Protein AF-A0A8E2E6U4-F1 (afdb_monomer_lite)

Organism: NCBI:txid1314670

InterPro domains:
  IPR027417 P-loop containing nucleoside triphosphate hydrolase [G3DSA:3.40.50.300] (1-87)

pLDDT: mean 84.69, std 15.43, range [38.09, 97.0]

Secondary structure (DSSP, 8-state):
-HHHHHHHHHHH-TTSEEEEEE-SSHHHHHHHHHHHHHHTT-TTTT-TTS-HHHHHHHHHT-TTSPPEEEEEE--S-HHHHH-------

Sequence (89 aa):
ITLDYAYWVKAEFPEVSVFWVHASNAERSHQAFSQIAVSCQIPGYKDPKTDIVKLVKAWLERKDQRPWLMIVDNANDIEVLFSSKKAVE

Foldseek 3Di:
DVVVVLVVCCVVPVQAAEAEQEPQALVSNQVSLLVVCVVVVQPPSPPPPDPSVVSSVVVQPDPPGTHYHYHYPNPPPVCSVVVDPPPDD

Structure (mmCIF, N/CA/C/O backbone):
data_AF-A0A8E2E6U4-F1
#
_entry.id   AF-A0A8E2E6U4-F1
#
loop_
_atom_site.group_PDB
_atom_site.id
_atom_site.type_symbol
_atom_site.label_atom_id
_atom_site.label_alt_id
_atom_site.label_comp_id
_atom_site.label_asym_id
_atom_site.label_entity_id
_atom_site.label_seq_id
_atom_site.pdbx_PDB_ins_code
_atom_site.Cartn_x
_atom_site.Cartn_y
_atom_site.Cartn_z
_atom_site.occupancy
_atom_site.B_iso_or_equiv
_atom_site.auth_seq_id
_atom_site.auth_comp_id
_atom_site.auth_asym_id
_atom_site.auth_atom_id
_atom_site.pdbx_PDB_model_num
ATOM 1 N N . ILE A 1 1 ? 14.240 2.913 -13.443 1.00 67.81 1 ILE A N 1
ATOM 2 C CA . ILE A 1 1 ? 14.288 1.579 -12.788 1.00 67.81 1 ILE A CA 1
ATOM 3 C C . ILE A 1 1 ? 12.964 1.255 -12.102 1.00 67.81 1 ILE A C 1
ATOM 5 O O . ILE A 1 1 ? 12.242 0.419 -12.620 1.00 67.81 1 ILE A O 1
ATOM 9 N N . THR A 1 2 ? 12.588 1.917 -11.000 1.00 81.44 2 THR A N 1
ATOM 10 C CA . THR A 1 2 ? 11.346 1.580 -10.267 1.00 81.44 2 THR A CA 1
ATOM 11 C C . THR A 1 2 ? 10.076 1.791 -11.095 1.00 81.44 2 THR A C 1
ATOM 13 O O . THR A 1 2 ? 9.181 0.952 -11.079 1.00 81.44 2 THR A O 1
ATOM 16 N N . LEU A 1 3 ? 10.015 2.882 -11.865 1.00 86.12 3 LEU A N 1
ATOM 17 C CA . LEU A 1 3 ? 8.874 3.175 -12.731 1.00 86.12 3 LEU A CA 1
ATOM 18 C C . LEU A 1 3 ? 8.774 2.187 -13.904 1.00 86.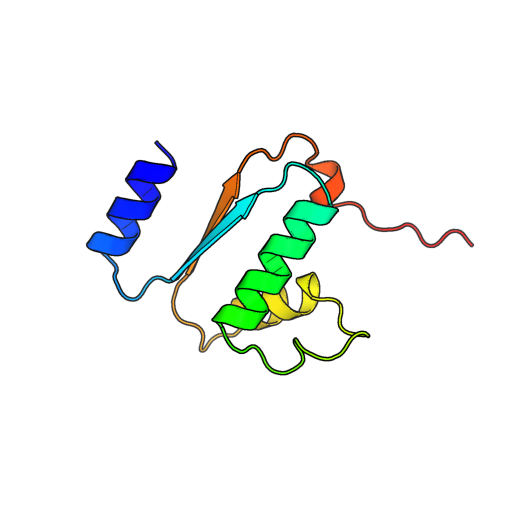12 3 LEU A C 1
ATOM 20 O O . LEU A 1 3 ? 7.700 1.657 -14.162 1.00 86.12 3 LEU A O 1
ATOM 24 N N . ASP A 1 4 ? 9.893 1.887 -14.564 1.00 90.94 4 ASP A N 1
ATOM 25 C CA . ASP A 1 4 ? 9.936 0.933 -15.682 1.00 90.94 4 ASP A CA 1
ATOM 26 C C . ASP A 1 4 ? 9.513 -0.469 -15.233 1.00 90.94 4 ASP A C 1
ATOM 28 O O . ASP A 1 4 ? 8.739 -1.136 -15.914 1.00 90.94 4 ASP A O 1
ATOM 32 N N . TYR A 1 5 ? 9.951 -0.887 -14.042 1.00 89.69 5 TYR A N 1
ATOM 33 C CA . TYR A 1 5 ? 9.537 -2.154 -13.448 1.00 89.69 5 TYR A CA 1
ATOM 34 C C . TYR A 1 5 ? 8.041 -2.172 -13.112 1.00 89.69 5 TYR A C 1
ATOM 36 O O . TYR A 1 5 ? 7.364 -3.156 -13.394 1.00 89.69 5 TYR A O 1
ATOM 44 N N . ALA A 1 6 ? 7.497 -1.076 -12.571 1.00 90.94 6 ALA A N 1
ATOM 45 C CA . ALA A 1 6 ? 6.063 -0.953 -12.301 1.00 90.94 6 ALA A CA 1
ATOM 46 C C . ALA A 1 6 ? 5.223 -1.106 -13.580 1.00 90.94 6 ALA A C 1
ATOM 48 O O . ALA A 1 6 ? 4.209 -1.807 -13.582 1.00 90.94 6 ALA A O 1
ATOM 49 N N . TYR A 1 7 ? 5.661 -0.473 -14.673 1.00 90.12 7 TYR A N 1
ATOM 50 C CA . TYR A 1 7 ? 5.015 -0.610 -15.977 1.00 90.12 7 TYR A CA 1
ATOM 51 C C . TYR A 1 7 ? 5.145 -2.023 -16.537 1.00 90.12 7 TYR A C 1
ATOM 53 O O . TYR A 1 7 ? 4.158 -2.558 -17.038 1.00 90.12 7 TYR A O 1
ATOM 61 N N . TRP A 1 8 ? 6.320 -2.642 -16.412 1.00 94.75 8 TRP A N 1
ATOM 62 C CA . TRP A 1 8 ? 6.538 -4.016 -16.853 1.00 94.75 8 TRP A CA 1
ATOM 63 C C . TRP A 1 8 ? 5.644 -5.008 -16.101 1.00 94.75 8 TRP A C 1
ATOM 65 O O . TRP A 1 8 ? 4.951 -5.792 -16.740 1.00 94.75 8 TRP A O 1
ATOM 75 N N . VAL A 1 9 ? 5.561 -4.917 -14.767 1.00 93.56 9 VAL A N 1
ATOM 76 C CA . VAL A 1 9 ? 4.674 -5.776 -13.963 1.00 93.56 9 VAL A CA 1
ATOM 77 C C . VAL A 1 9 ? 3.221 -5.607 -14.387 1.00 93.56 9 VAL A C 1
ATOM 79 O O . VAL A 1 9 ? 2.517 -6.592 -14.553 1.00 93.56 9 VAL A O 1
ATOM 82 N N . LYS A 1 10 ? 2.769 -4.371 -14.610 1.00 90.75 10 LYS A N 1
ATOM 83 C CA . LYS A 1 10 ? 1.390 -4.114 -15.038 1.00 90.75 10 LYS A CA 1
ATOM 84 C C . LYS A 1 10 ? 1.097 -4.617 -16.458 1.00 90.75 10 LYS A C 1
ATOM 86 O O . LYS A 1 10 ? -0.058 -4.906 -16.760 1.00 90.75 10 LYS A O 1
ATOM 91 N N . ALA A 1 11 ? 2.112 -4.685 -17.321 1.00 93.69 11 ALA A N 1
ATOM 92 C CA . ALA A 1 11 ? 1.990 -5.208 -18.677 1.00 93.69 11 ALA A CA 1
ATOM 93 C C . ALA A 1 11 ? 1.982 -6.745 -18.708 1.00 93.69 11 ALA A C 1
ATOM 95 O O . ALA A 1 11 ? 1.153 -7.326 -19.403 1.00 93.69 11 ALA A O 1
ATOM 96 N N . GLU A 1 12 ? 2.875 -7.384 -17.949 1.00 97.00 12 GLU A N 1
ATOM 97 C CA . GLU A 1 12 ? 3.045 -8.843 -17.936 1.00 97.00 12 GLU A CA 1
ATOM 98 C C . GLU A 1 12 ? 2.028 -9.546 -17.022 1.00 97.00 12 GLU A C 1
ATOM 100 O O . GLU A 1 12 ? 1.557 -10.637 -17.329 1.00 97.00 12 GLU A O 1
ATOM 105 N N . PHE A 1 13 ? 1.646 -8.894 -15.921 1.00 95.44 13 PHE A N 1
ATOM 106 C CA . PHE A 1 13 ? 0.757 -9.426 -14.886 1.00 95.44 13 PHE A CA 1
ATOM 107 C C . PHE A 1 13 ? -0.397 -8.444 -14.615 1.00 95.44 13 PHE A C 1
ATOM 109 O O . PHE A 1 13 ? -0.420 -7.764 -13.582 1.00 95.44 13 PHE A O 1
ATOM 116 N N . PRO A 1 14 ? -1.369 -8.308 -15.538 1.00 92.00 14 PRO A N 1
ATOM 117 C CA . PRO A 1 14 ? -2.469 -7.345 -15.415 1.00 92.00 14 PRO A CA 1
ATOM 118 C C . PRO A 1 14 ? -3.380 -7.589 -14.198 1.00 92.00 14 PRO A C 1
ATOM 120 O O . PRO A 1 14 ? -4.147 -6.707 -13.802 1.00 92.00 14 PRO A O 1
ATOM 123 N N . GLU A 1 15 ? -3.318 -8.776 -13.595 1.00 92.00 15 GLU A N 1
ATOM 124 C CA . GLU A 1 15 ? -3.992 -9.127 -12.347 1.00 92.00 15 GLU A CA 1
ATOM 125 C C . GLU A 1 15 ? -3.311 -8.555 -11.096 1.00 92.00 15 GLU A C 1
ATOM 127 O O . GLU A 1 15 ? -3.974 -8.428 -10.058 1.00 92.00 15 GLU A O 1
ATOM 132 N N . VAL A 1 16 ? -2.023 -8.200 -11.187 1.00 94.44 16 VAL A N 1
ATOM 133 C CA . VAL A 1 16 ? -1.252 -7.623 -10.083 1.00 94.44 16 VAL A CA 1
ATOM 134 C C . VAL A 1 16 ? -1.643 -6.163 -9.901 1.00 94.44 16 VAL A C 1
ATOM 136 O O . VAL A 1 16 ? -1.490 -5.322 -10.789 1.00 94.44 16 VAL A O 1
ATOM 139 N N . SER A 1 17 ? -2.110 -5.828 -8.701 1.00 93.44 17 SER A N 1
ATOM 140 C CA . SER A 1 17 ? -2.333 -4.428 -8.335 1.00 93.44 17 SER A CA 1
ATOM 141 C C . SER A 1 17 ? -1.008 -3.767 -7.967 1.00 93.44 17 SER A C 1
ATOM 143 O O . SER A 1 17 ? -0.274 -4.281 -7.128 1.00 93.44 17 SER A O 1
ATOM 145 N N . VAL A 1 18 ? -0.702 -2.618 -8.570 1.00 93.12 18 VAL A N 1
ATOM 146 C CA . VAL A 1 18 ? 0.506 -1.843 -8.254 1.00 93.12 18 VAL A CA 1
ATOM 147 C C . VAL A 1 18 ? 0.116 -0.601 -7.461 1.00 93.12 18 VAL A C 1
ATOM 149 O O . VAL A 1 18 ? -0.626 0.249 -7.957 1.00 93.12 18 VAL A O 1
ATOM 152 N N . PHE A 1 19 ? 0.632 -0.489 -6.240 1.00 93.38 19 PHE A N 1
ATOM 153 C CA . PHE A 1 19 ? 0.418 0.645 -5.345 1.00 93.38 19 PHE A CA 1
ATOM 154 C C . PHE A 1 19 ? 1.709 1.443 -5.182 1.00 93.38 19 PHE A C 1
ATOM 156 O O . PHE A 1 19 ? 2.776 0.864 -4.988 1.00 93.38 19 PHE A O 1
ATOM 163 N N . TRP A 1 20 ? 1.612 2.770 -5.219 1.00 90.75 20 TRP A N 1
ATOM 164 C CA . TRP A 1 20 ? 2.750 3.664 -5.008 1.00 90.75 20 TRP A CA 1
ATOM 165 C C . TRP A 1 20 ? 2.542 4.473 -3.731 1.00 90.75 20 TRP A C 1
ATOM 167 O O . TRP A 1 20 ? 1.569 5.217 -3.614 1.00 90.75 20 TRP A O 1
ATOM 177 N N . VAL A 1 21 ? 3.460 4.335 -2.779 1.00 89.69 21 VAL A N 1
ATOM 178 C CA . VAL A 1 21 ? 3.451 5.054 -1.504 1.00 89.69 21 VAL A CA 1
ATOM 179 C C . VAL A 1 21 ? 4.642 5.997 -1.484 1.00 89.69 21 VAL A C 1
ATOM 181 O O . VAL A 1 21 ? 5.791 5.567 -1.481 1.00 89.69 21 VAL A O 1
ATOM 184 N N . HIS A 1 22 ? 4.372 7.299 -1.483 1.00 84.38 22 HIS A N 1
ATOM 185 C CA . HIS A 1 22 ? 5.423 8.303 -1.377 1.00 84.38 22 HIS A CA 1
ATOM 186 C C . HIS A 1 22 ? 5.692 8.616 0.100 1.00 84.38 22 HIS A C 1
ATOM 188 O O . HIS A 1 22 ? 4.916 9.327 0.740 1.00 84.38 22 HIS A O 1
ATOM 194 N N . ALA A 1 23 ? 6.789 8.075 0.628 1.00 82.12 23 ALA A N 1
ATOM 195 C CA . ALA A 1 23 ? 7.093 8.015 2.055 1.00 82.12 23 ALA A CA 1
ATOM 196 C C . ALA A 1 23 ? 8.045 9.114 2.546 1.00 82.12 23 ALA A C 1
ATOM 198 O O . ALA A 1 23 ? 8.800 8.917 3.495 1.00 82.12 23 ALA A O 1
ATOM 199 N N . SER A 1 24 ? 7.995 10.292 1.923 1.00 79.88 24 SER A N 1
ATOM 200 C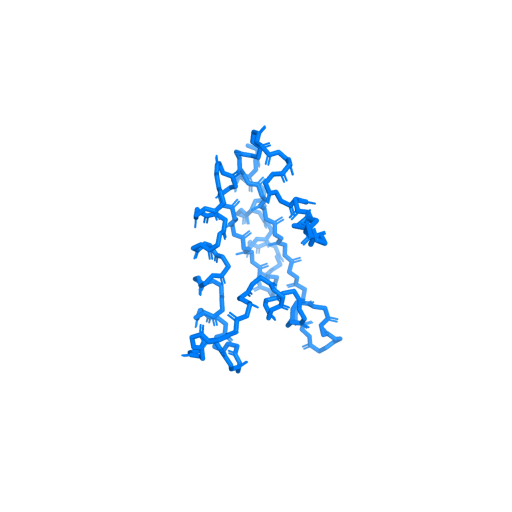 CA . SER A 1 24 ? 8.873 11.408 2.292 1.00 79.88 24 SER A CA 1
ATOM 201 C C . SER A 1 24 ? 8.535 12.068 3.623 1.00 79.88 24 SER A C 1
ATOM 203 O O . SER A 1 24 ? 9.365 12.793 4.160 1.00 79.88 24 SER A O 1
ATOM 205 N N . ASN A 1 25 ? 7.331 11.838 4.154 1.00 80.94 25 ASN A N 1
ATOM 206 C CA . ASN A 1 25 ? 6.941 12.151 5.528 1.00 80.94 25 ASN A CA 1
ATOM 207 C C . ASN A 1 25 ? 5.652 11.400 5.913 1.00 80.94 25 ASN A C 1
ATOM 209 O O . ASN A 1 25 ? 5.009 10.762 5.074 1.00 80.94 25 ASN A O 1
ATOM 213 N N . ALA A 1 26 ? 5.262 11.501 7.188 1.00 80.12 26 ALA A N 1
ATOM 214 C CA . ALA A 1 26 ? 4.134 10.762 7.756 1.00 80.12 26 ALA A CA 1
ATOM 215 C C . ALA A 1 26 ? 2.805 11.110 7.074 1.00 80.12 26 ALA A C 1
ATOM 217 O O . ALA A 1 26 ? 2.015 10.220 6.767 1.00 80.12 26 ALA A O 1
ATOM 218 N N . GLU A 1 27 ? 2.591 12.397 6.798 1.00 84.94 27 GLU A N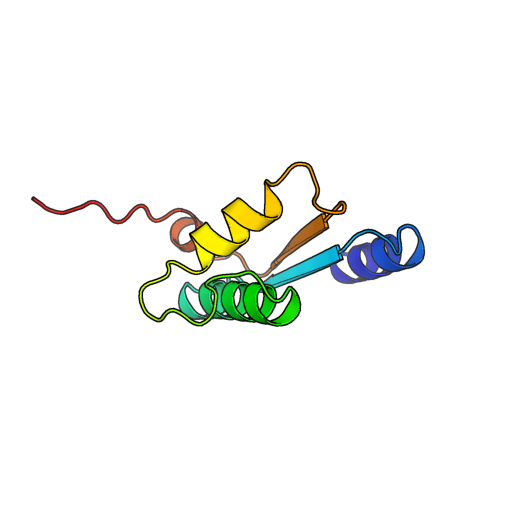 1
ATOM 219 C CA . GLU A 1 27 ? 1.377 12.924 6.171 1.00 84.94 27 GLU A CA 1
ATOM 220 C C . GLU A 1 27 ? 1.181 12.326 4.773 1.00 84.94 27 GLU A C 1
ATOM 222 O O . GLU A 1 27 ? 0.106 11.826 4.443 1.00 84.94 27 GLU A O 1
ATOM 227 N N . ARG A 1 28 ? 2.241 12.316 3.954 1.00 85.50 28 ARG A N 1
ATOM 228 C CA . ARG A 1 28 ? 2.187 11.794 2.582 1.00 85.50 28 ARG A CA 1
ATOM 229 C C . ARG A 1 28 ? 2.038 10.279 2.545 1.00 85.50 28 ARG A C 1
ATOM 231 O O . ARG A 1 28 ? 1.247 9.782 1.743 1.00 85.50 28 ARG A O 1
ATOM 238 N N . SER A 1 29 ? 2.714 9.561 3.443 1.00 83.81 29 SER A N 1
ATOM 239 C CA . SER A 1 29 ? 2.491 8.123 3.630 1.00 83.81 29 SER A CA 1
ATOM 240 C C . SER A 1 29 ? 1.027 7.847 3.971 1.00 83.81 29 SER A C 1
ATOM 242 O O . SER A 1 29 ? 0.375 7.039 3.311 1.00 83.81 29 SER A O 1
ATOM 244 N N . HIS A 1 30 ? 0.477 8.563 4.954 1.00 89.06 30 HIS A N 1
ATOM 245 C CA . HIS A 1 30 ? -0.912 8.405 5.379 1.00 89.06 30 HIS A CA 1
ATOM 246 C C . HIS A 1 30 ? -1.897 8.738 4.249 1.00 89.06 30 HIS A C 1
ATOM 248 O O . HIS A 1 30 ? -2.843 7.989 4.008 1.00 89.06 30 HIS A O 1
ATOM 254 N N . GLN A 1 31 ? -1.650 9.814 3.499 1.00 91.31 31 GLN A N 1
ATOM 255 C CA . GLN A 1 31 ? -2.458 10.187 2.340 1.00 91.31 31 GLN A CA 1
ATOM 256 C C . GLN A 1 31 ? -2.447 9.096 1.259 1.00 91.31 31 GLN A C 1
ATOM 258 O O . GLN A 1 31 ? -3.501 8.801 0.692 1.00 91.31 31 GLN A O 1
ATOM 263 N N . ALA A 1 32 ? -1.297 8.470 0.997 1.00 92.31 32 ALA A N 1
ATOM 264 C CA . ALA A 1 32 ? -1.200 7.364 0.048 1.00 92.31 32 ALA A CA 1
ATOM 265 C C . ALA A 1 32 ? -2.028 6.150 0.505 1.00 92.31 32 ALA A C 1
ATOM 267 O O . ALA A 1 32 ? -2.800 5.605 -0.285 1.00 92.31 32 ALA A O 1
ATOM 268 N N . PHE A 1 33 ? -1.965 5.774 1.788 1.00 93.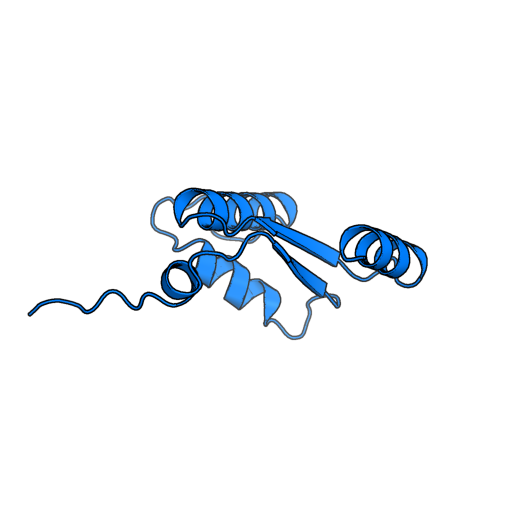62 33 PHE A N 1
ATOM 269 C CA . PHE A 1 33 ? -2.819 4.709 2.333 1.00 93.62 33 PHE A CA 1
ATOM 270 C C . PHE A 1 33 ? -4.314 5.052 2.247 1.00 93.62 33 PHE A C 1
ATOM 272 O O . PHE A 1 33 ? -5.112 4.201 1.853 1.00 93.62 33 PHE A O 1
ATOM 279 N N . SER A 1 34 ? -4.704 6.302 2.513 1.00 94.19 34 SER A N 1
ATOM 280 C CA . SER A 1 34 ? -6.086 6.758 2.308 1.00 94.19 34 SER A CA 1
ATOM 281 C C . SER A 1 34 ? -6.536 6.633 0.852 1.00 94.19 34 SER A C 1
ATOM 283 O O . SER A 1 34 ? -7.643 6.165 0.589 1.00 94.19 34 SER A O 1
ATOM 285 N N . GLN A 1 35 ? -5.685 6.997 -0.109 1.00 95.06 35 GLN A N 1
ATOM 286 C CA . GLN A 1 35 ? -5.994 6.850 -1.536 1.00 95.06 35 GLN A CA 1
ATOM 287 C C . GLN A 1 35 ? -6.152 5.383 -1.945 1.00 95.06 35 GLN A C 1
ATOM 289 O O . GLN A 1 35 ? -7.069 5.065 -2.707 1.00 95.06 35 GLN A O 1
ATOM 294 N N . ILE A 1 36 ? -5.313 4.485 -1.415 1.00 94.94 36 ILE A N 1
ATOM 295 C CA . ILE A 1 36 ? -5.446 3.036 -1.627 1.00 94.94 36 ILE A CA 1
ATOM 296 C C . ILE A 1 36 ? -6.787 2.551 -1.071 1.00 94.94 36 ILE A C 1
ATOM 298 O O . ILE A 1 36 ? -7.549 1.906 -1.787 1.00 94.94 36 ILE A O 1
ATOM 302 N N . ALA A 1 37 ? -7.123 2.917 0.168 1.00 95.62 37 ALA A N 1
ATOM 303 C CA . ALA A 1 37 ? -8.366 2.488 0.803 1.00 95.62 37 ALA A CA 1
ATOM 304 C C . ALA A 1 37 ? -9.620 2.952 0.047 1.00 95.62 37 ALA A C 1
ATOM 306 O O . ALA A 1 37 ? -10.566 2.177 -0.115 1.00 95.62 37 ALA A O 1
ATOM 307 N N . VAL A 1 38 ? -9.603 4.186 -0.470 1.00 96.06 38 VAL A N 1
ATOM 308 C CA . VAL A 1 38 ? -10.661 4.723 -1.336 1.00 96.06 38 VAL A CA 1
ATOM 309 C C . VAL A 1 38 ? -10.721 3.959 -2.658 1.00 96.06 38 VAL A C 1
ATOM 311 O O . VAL A 1 38 ? -11.795 3.520 -3.062 1.00 96.06 38 VAL A O 1
ATOM 314 N N . SER A 1 39 ? -9.588 3.773 -3.334 1.00 93.50 39 SER A N 1
ATOM 315 C CA . SER A 1 39 ? -9.543 3.141 -4.662 1.00 93.50 39 SER A CA 1
ATOM 316 C C . SER A 1 39 ? -9.984 1.677 -4.617 1.00 93.50 39 SER A C 1
ATOM 318 O O . SER A 1 39 ? -10.694 1.212 -5.504 1.00 93.50 39 SER A O 1
ATOM 320 N N . CYS A 1 40 ? -9.616 0.968 -3.549 1.00 93.31 40 CYS A N 1
ATOM 321 C CA . CYS A 1 40 ? -9.981 -0.426 -3.312 1.00 93.31 40 CYS A CA 1
ATOM 322 C C . CYS A 1 40 ? -11.340 -0.591 -2.612 1.00 93.31 40 CYS A C 1
ATOM 324 O O . CYS A 1 40 ? -11.754 -1.724 -2.371 1.00 93.31 40 CYS A O 1
ATOM 326 N N . GLN A 1 41 ? -12.026 0.513 -2.278 1.00 95.00 41 GLN A N 1
ATOM 327 C CA . GLN A 1 41 ? -13.310 0.522 -1.564 1.00 95.00 41 GLN A CA 1
ATOM 328 C C . GLN A 1 41 ? -13.283 -0.346 -0.292 1.00 95.00 41 GLN A C 1
ATOM 330 O O . GLN A 1 41 ? -14.202 -1.124 -0.029 1.00 95.00 41 GLN A O 1
ATOM 335 N N . ILE A 1 42 ? -12.210 -0.234 0.500 1.00 95.75 42 ILE A N 1
ATOM 336 C CA . ILE A 1 42 ? -11.992 -1.095 1.671 1.00 95.75 42 ILE A CA 1
ATOM 337 C C . ILE A 1 42 ? -13.041 -0.782 2.748 1.00 95.75 42 ILE A C 1
ATOM 339 O O . ILE A 1 42 ? -13.066 0.343 3.248 1.00 95.75 42 ILE A O 1
ATOM 343 N N . PRO A 1 43 ? -13.887 -1.738 3.172 1.00 95.12 43 PRO A N 1
ATOM 344 C CA . PRO A 1 43 ? -14.892 -1.483 4.201 1.00 95.12 43 PRO A CA 1
ATOM 345 C C . PRO A 1 43 ? -14.283 -0.846 5.457 1.00 95.12 43 PRO A C 1
ATOM 347 O O . PRO A 1 43 ? -13.281 -1.328 5.971 1.00 95.12 43 PRO A O 1
ATOM 350 N N . GLY A 1 44 ? -14.879 0.249 5.937 1.00 93.81 44 GLY A N 1
ATOM 351 C CA . GLY A 1 44 ? -14.375 1.011 7.089 1.00 93.81 44 GLY A CA 1
ATOM 352 C C . GLY A 1 44 ? -13.534 2.246 6.742 1.00 93.81 44 GLY A C 1
ATOM 353 O O . GLY A 1 44 ? -13.339 3.084 7.614 1.00 93.81 44 GLY A O 1
ATOM 354 N N . TYR A 1 45 ? -13.126 2.453 5.479 1.00 94.81 45 TYR A N 1
ATOM 355 C CA . TYR A 1 45 ? -12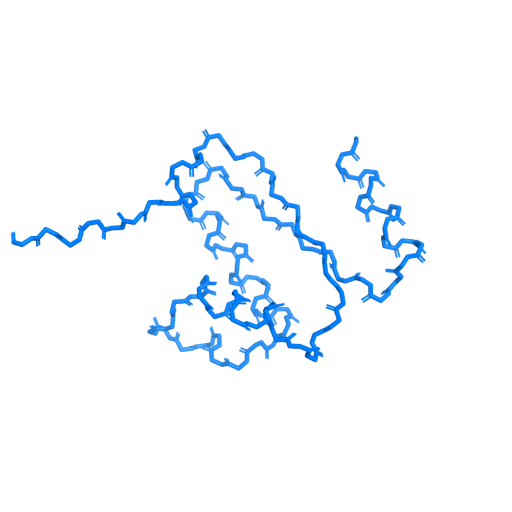.260 3.590 5.103 1.00 94.81 45 TYR A CA 1
ATOM 356 C C . TYR A 1 45 ? -12.856 4.988 5.366 1.00 94.81 45 TYR A C 1
ATOM 358 O O . TYR A 1 45 ? -12.126 5.975 5.388 1.00 94.81 45 TYR A O 1
ATOM 366 N N . LYS A 1 46 ? -14.183 5.089 5.523 1.00 92.88 46 LYS A N 1
ATOM 367 C CA . LYS A 1 46 ? -14.894 6.350 5.800 1.00 92.88 46 LYS A CA 1
ATOM 368 C C . LYS A 1 46 ? -15.026 6.664 7.291 1.00 92.88 46 LYS A C 1
ATOM 370 O O . LYS A 1 46 ? -15.483 7.755 7.620 1.00 92.88 46 LYS A O 1
ATOM 375 N N . ASP A 1 47 ? -14.706 5.723 8.177 1.00 93.81 47 ASP A N 1
ATOM 376 C CA . ASP A 1 47 ? -14.800 5.961 9.614 1.00 93.81 47 ASP A CA 1
ATOM 377 C C . ASP A 1 47 ? -13.620 6.837 10.070 1.00 93.81 47 ASP A C 1
ATOM 379 O O . ASP A 1 47 ? -12.471 6.399 9.983 1.00 93.81 47 ASP A O 1
ATOM 383 N N . PRO A 1 48 ? -13.869 8.054 10.590 1.00 89.81 48 PRO A N 1
ATOM 384 C CA . PRO A 1 48 ? -12.809 8.954 11.042 1.00 89.81 48 PRO A CA 1
ATOM 385 C C . PRO A 1 48 ? -11.991 8.406 12.223 1.00 89.81 48 PRO A C 1
ATOM 387 O O . PRO A 1 48 ? -10.930 8.948 12.522 1.00 89.81 48 PRO A O 1
ATOM 390 N N . LYS A 1 49 ? -12.463 7.357 12.911 1.00 92.25 49 LYS A N 1
ATOM 391 C CA . LYS A 1 49 ? -11.726 6.687 13.995 1.00 92.25 49 LYS A CA 1
ATOM 392 C C . LYS A 1 49 ? -10.818 5.562 13.501 1.00 92.25 49 LYS A C 1
ATOM 394 O O . LYS A 1 49 ? -10.064 5.000 14.297 1.00 92.25 49 LYS A O 1
ATOM 399 N N . THR A 1 50 ? -10.904 5.201 12.223 1.00 93.06 50 THR A N 1
ATOM 400 C CA . THR A 1 50 ? -10.132 4.090 11.672 1.00 93.06 50 THR A CA 1
ATOM 401 C C . THR A 1 50 ? -8.682 4.496 11.424 1.00 93.06 50 THR A C 1
ATOM 403 O O . THR A 1 50 ? -8.390 5.487 10.762 1.00 93.06 50 THR A O 1
ATOM 406 N N . ASP A 1 51 ? -7.758 3.678 11.926 1.00 93.88 51 ASP A N 1
ATOM 407 C CA . ASP A 1 51 ? -6.345 3.730 11.558 1.00 93.88 51 ASP A CA 1
ATOM 408 C C . ASP A 1 51 ? -6.194 3.190 10.127 1.00 93.88 51 ASP A C 1
ATOM 410 O O . ASP A 1 51 ? -6.229 1.977 9.891 1.00 93.88 51 ASP A O 1
ATOM 414 N N . ILE A 1 52 ? -6.084 4.103 9.158 1.00 93.69 52 ILE A N 1
ATOM 415 C CA . ILE A 1 52 ? -6.122 3.763 7.730 1.00 93.69 52 ILE A CA 1
ATOM 416 C C . ILE A 1 52 ? -4.966 2.851 7.315 1.00 93.69 52 ILE A C 1
ATOM 418 O O . ILE A 1 52 ? -5.130 1.996 6.446 1.00 93.69 52 ILE A O 1
ATOM 422 N N . VAL A 1 53 ? -3.810 2.987 7.969 1.00 91.75 53 VAL A N 1
ATOM 423 C CA . VAL A 1 53 ? -2.617 2.190 7.674 1.00 91.75 53 VAL A CA 1
ATOM 424 C C . VAL A 1 53 ? -2.858 0.745 8.096 1.00 91.75 53 VAL A C 1
ATOM 426 O O . VAL A 1 53 ? -2.625 -0.178 7.313 1.00 91.75 53 VAL A O 1
ATOM 429 N N . LYS A 1 54 ? -3.401 0.534 9.303 1.00 94.88 54 LYS A N 1
ATOM 430 C CA . LYS A 1 54 ? -3.786 -0.809 9.766 1.00 94.88 54 LYS A CA 1
ATOM 431 C C . LYS A 1 54 ? -4.905 -1.409 8.925 1.00 94.88 54 LYS A C 1
ATOM 433 O O . LYS A 1 54 ? -4.860 -2.607 8.652 1.00 94.88 54 LYS A O 1
ATOM 438 N N . LEU A 1 55 ? -5.873 -0.597 8.496 1.00 95.88 55 LEU A N 1
ATOM 439 C CA . LEU A 1 55 ? -6.962 -1.057 7.637 1.00 95.88 55 LEU A CA 1
ATOM 440 C C . LEU A 1 55 ? -6.431 -1.581 6.297 1.00 95.88 55 LEU A C 1
ATOM 442 O O . LEU A 1 55 ? -6.763 -2.697 5.897 1.00 95.88 55 LEU A O 1
ATOM 446 N N . VAL A 1 56 ? -5.583 -0.798 5.623 1.00 95.31 56 VAL A N 1
ATOM 447 C CA . VAL A 1 56 ? -4.981 -1.204 4.345 1.00 95.31 56 VAL A CA 1
ATOM 448 C C . VAL A 1 56 ? -4.098 -2.431 4.534 1.00 95.31 56 VAL A C 1
ATOM 450 O O . VAL A 1 56 ? -4.203 -3.368 3.749 1.00 95.31 56 VAL A O 1
ATOM 453 N N . LYS A 1 57 ? -3.288 -2.481 5.599 1.00 94.88 57 LYS A N 1
ATOM 454 C CA . LYS A 1 57 ? -2.470 -3.658 5.916 1.00 94.88 57 LYS A CA 1
ATOM 455 C C . LYS A 1 57 ? -3.326 -4.922 6.046 1.00 94.88 57 LYS A C 1
ATOM 457 O O . LYS A 1 57 ? -3.071 -5.901 5.352 1.00 94.88 57 LYS A O 1
ATOM 462 N N . ALA A 1 58 ? -4.362 -4.887 6.885 1.00 95.81 58 ALA A N 1
ATOM 463 C CA . ALA A 1 58 ? -5.239 -6.035 7.095 1.00 95.81 58 ALA A CA 1
ATOM 464 C C . ALA A 1 58 ? -5.946 -6.462 5.800 1.00 95.81 58 ALA A C 1
ATOM 466 O O . ALA A 1 58 ? -6.131 -7.652 5.554 1.00 95.81 58 ALA A O 1
ATOM 467 N N . TRP A 1 59 ? -6.317 -5.500 4.951 1.00 95.69 59 TRP A N 1
ATOM 468 C CA . TRP A 1 59 ? -6.894 -5.786 3.643 1.00 95.69 59 TRP A CA 1
ATOM 469 C C . TRP A 1 59 ? -5.893 -6.474 2.708 1.00 95.69 59 TRP A C 1
ATOM 471 O O . TRP A 1 59 ? -6.258 -7.477 2.106 1.00 95.69 59 TRP A O 1
ATOM 481 N N . LEU A 1 60 ? -4.646 -5.994 2.633 1.00 94.81 60 LEU A N 1
ATOM 482 C CA . LEU A 1 60 ? -3.576 -6.563 1.800 1.00 94.81 60 LEU A CA 1
ATOM 483 C C . LEU A 1 60 ? -3.144 -7.974 2.237 1.00 94.81 60 LEU A C 1
ATOM 485 O O . LEU A 1 60 ? -2.708 -8.762 1.400 1.00 94.81 60 LEU A O 1
ATOM 489 N N . GLU A 1 61 ? -3.250 -8.290 3.531 1.00 94.81 61 GLU A N 1
ATOM 490 C CA . GLU A 1 61 ? -2.864 -9.586 4.120 1.00 94.81 6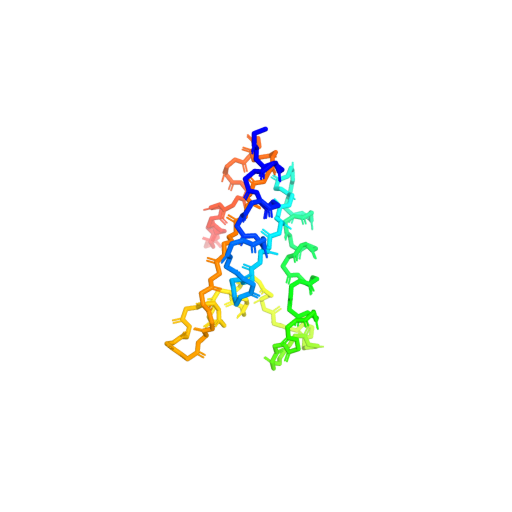1 GLU A CA 1
ATOM 491 C C . GLU A 1 61 ? -3.948 -10.671 3.991 1.00 94.81 61 GLU A C 1
ATOM 493 O O . GLU A 1 61 ? -3.723 -11.837 4.335 1.00 94.81 61 GLU A O 1
ATOM 498 N N . ARG A 1 62 ? -5.142 -10.325 3.499 1.00 94.62 62 ARG A N 1
ATOM 499 C CA . ARG A 1 62 ? -6.213 -11.301 3.285 1.00 94.62 62 ARG A CA 1
ATOM 500 C C . ARG A 1 62 ? -5.832 -12.313 2.200 1.00 94.62 62 ARG A C 1
ATOM 502 O O . ARG A 1 62 ? -5.396 -11.953 1.111 1.00 94.62 62 ARG A O 1
ATOM 509 N N . LYS A 1 63 ? -6.114 -13.593 2.464 1.00 90.06 63 LYS A N 1
ATOM 510 C CA . LYS A 1 63 ? -5.804 -14.712 1.552 1.00 90.06 63 LYS A CA 1
ATOM 511 C C . LYS A 1 63 ? -6.550 -14.672 0.219 1.00 90.06 63 LYS A C 1
ATOM 513 O O . LYS A 1 63 ? -6.132 -15.332 -0.722 1.00 90.06 63 LYS A O 1
ATOM 518 N N . ASP A 1 64 ? -7.667 -13.958 0.159 1.00 90.81 64 ASP A N 1
ATOM 519 C CA . ASP A 1 64 ? -8.489 -13.813 -1.040 1.00 90.81 64 ASP A CA 1
ATOM 520 C C . ASP A 1 64 ? -8.185 -12.526 -1.824 1.00 90.81 64 ASP A C 1
ATOM 522 O O . ASP A 1 64 ? -8.893 -12.217 -2.784 1.00 90.81 64 ASP A O 1
ATOM 526 N N . GLN A 1 65 ? -7.141 -11.772 -1.450 1.00 90.81 65 GLN A N 1
ATOM 527 C CA . GLN A 1 65 ? -6.660 -10.684 -2.297 1.00 90.81 65 GLN A CA 1
ATOM 528 C C . GLN A 1 65 ? -5.915 -11.194 -3.517 1.00 90.81 65 GLN A C 1
ATOM 530 O O . GLN A 1 65 ? -5.199 -12.194 -3.487 1.00 90.81 65 GLN A O 1
ATOM 535 N N . ARG A 1 66 ? -6.050 -10.421 -4.594 1.00 89.81 66 ARG A N 1
ATOM 536 C CA . ARG A 1 66 ? -5.180 -10.559 -5.755 1.00 89.81 66 ARG A CA 1
ATOM 537 C C . ARG A 1 66 ? -3.738 -10.231 -5.358 1.00 89.81 66 ARG A C 1
ATOM 539 O O . ARG A 1 66 ? -3.535 -9.417 -4.451 1.00 89.81 66 ARG A O 1
ATOM 546 N N . PRO A 1 67 ? -2.746 -10.815 -6.051 1.00 93.94 67 PRO A N 1
ATOM 547 C CA . PRO A 1 67 ? -1.360 -10.414 -5.895 1.00 93.94 67 PRO A CA 1
ATOM 548 C C . PRO A 1 67 ? -1.206 -8.897 -6.028 1.00 93.94 67 PRO A C 1
ATOM 550 O O . PRO A 1 67 ? -1.880 -8.245 -6.832 1.00 93.94 67 PRO A O 1
ATOM 553 N N . TRP A 1 68 ? -0.311 -8.330 -5.232 1.00 95.19 68 TRP A N 1
ATOM 554 C CA . TRP A 1 68 ? -0.052 -6.903 -5.247 1.00 95.19 68 TRP A CA 1
ATOM 555 C C . TRP A 1 68 ? 1.436 -6.616 -5.105 1.00 95.19 68 TRP A C 1
ATOM 557 O O . TRP A 1 68 ? 2.183 -7.367 -4.480 1.00 95.19 68 TRP A O 1
ATOM 567 N N . LEU A 1 69 ? 1.845 -5.496 -5.688 1.00 93.94 69 LEU A N 1
ATOM 568 C CA . LEU A 1 69 ? 3.165 -4.909 -5.549 1.00 93.94 69 LEU A CA 1
ATOM 569 C C . LEU A 1 69 ? 2.998 -3.518 -4.943 1.00 93.94 69 LEU A C 1
ATOM 571 O O . LEU A 1 69 ? 2.271 -2.687 -5.484 1.00 93.94 69 LEU A O 1
ATOM 575 N N . MET A 1 70 ? 3.686 -3.250 -3.837 1.00 93.06 70 MET A N 1
ATOM 576 C CA . MET A 1 70 ? 3.771 -1.911 -3.263 1.00 93.06 70 MET A CA 1
ATOM 577 C C . MET A 1 70 ? 5.172 -1.359 -3.474 1.00 93.06 70 MET A C 1
ATOM 579 O O . MET A 1 70 ? 6.160 -1.975 -3.083 1.00 93.06 70 MET A O 1
ATOM 583 N N . ILE A 1 71 ? 5.238 -0.183 -4.080 1.00 90.75 71 ILE A N 1
ATOM 584 C CA . ILE A 1 71 ? 6.462 0.577 -4.279 1.00 90.75 71 ILE A CA 1
ATOM 585 C C . ILE A 1 71 ? 6.465 1.698 -3.250 1.00 90.75 71 ILE A C 1
ATOM 587 O O . ILE A 1 71 ? 5.566 2.538 -3.249 1.00 90.75 71 ILE A O 1
ATOM 591 N N . VAL A 1 72 ? 7.475 1.710 -2.384 1.00 87.44 72 VAL A N 1
ATOM 592 C CA . VAL A 1 72 ? 7.693 2.785 -1.416 1.00 87.44 72 VAL A CA 1
ATOM 593 C C . VAL A 1 72 ? 8.825 3.661 -1.934 1.00 87.44 72 VAL A C 1
ATOM 595 O O . VAL A 1 72 ? 9.954 3.198 -2.079 1.00 87.44 72 VAL A O 1
ATOM 598 N N . ASP A 1 73 ? 8.508 4.912 -2.244 1.00 84.31 73 ASP A N 1
ATOM 599 C CA . ASP A 1 73 ? 9.436 5.869 -2.840 1.00 84.31 73 ASP A CA 1
ATOM 600 C C . ASP A 1 73 ? 9.773 7.000 -1.863 1.00 84.31 73 ASP A C 1
ATOM 602 O O . ASP A 1 73 ? 8.935 7.400 -1.053 1.00 84.31 73 ASP A O 1
ATOM 606 N N . ASN A 1 74 ? 10.992 7.532 -1.967 1.00 75.56 74 ASN A N 1
ATOM 607 C CA . ASN A 1 74 ? 11.507 8.628 -1.143 1.00 75.56 74 ASN A CA 1
ATOM 608 C C . ASN A 1 74 ? 11.406 8.377 0.378 1.00 75.56 74 ASN A C 1
ATOM 610 O O . ASN A 1 74 ? 11.031 9.268 1.139 1.00 75.56 74 ASN A O 1
ATOM 614 N N . ALA A 1 75 ? 11.722 7.156 0.821 1.00 69.25 75 ALA A N 1
ATOM 615 C CA . ALA A 1 75 ? 11.735 6.754 2.230 1.00 69.25 75 ALA A CA 1
ATOM 616 C C . ALA A 1 75 ? 12.978 7.287 2.973 1.00 69.25 75 ALA A C 1
ATOM 618 O O . ALA A 1 75 ? 13.771 6.514 3.507 1.00 69.25 75 ALA A O 1
ATOM 619 N N . ASN A 1 76 ? 13.170 8.608 2.976 1.00 65.12 76 ASN A N 1
ATOM 620 C CA . ASN A 1 76 ? 14.299 9.240 3.664 1.00 65.12 76 ASN A CA 1
ATOM 621 C C . ASN A 1 76 ? 14.203 9.092 5.189 1.00 65.12 76 ASN A C 1
ATOM 623 O O . ASN A 1 76 ? 15.226 8.910 5.841 1.00 65.12 76 ASN A O 1
ATOM 627 N N . ASP A 1 77 ? 12.986 9.100 5.736 1.00 61.81 77 ASP A N 1
ATOM 628 C CA . ASP A 1 77 ? 12.721 8.845 7.150 1.00 61.81 77 ASP A CA 1
ATOM 629 C C . ASP A 1 77 ? 12.086 7.466 7.318 1.00 61.81 77 ASP A C 1
ATOM 631 O O . ASP A 1 77 ? 10.876 7.309 7.486 1.00 61.81 77 ASP A O 1
ATOM 635 N N . ILE A 1 78 ? 12.916 6.427 7.286 1.00 57.00 78 ILE A N 1
ATOM 636 C CA . ILE A 1 78 ? 12.478 5.055 7.578 1.00 57.00 78 ILE A CA 1
ATOM 637 C C . ILE A 1 78 ? 11.864 4.987 8.992 1.00 57.00 78 ILE A C 1
ATOM 639 O O . ILE A 1 78 ? 10.911 4.243 9.222 1.00 57.00 78 ILE A O 1
ATOM 643 N N . GLU A 1 79 ? 12.316 5.840 9.920 1.00 59.16 79 GLU A N 1
ATOM 644 C CA . GLU A 1 79 ? 11.710 5.977 11.248 1.00 59.16 79 GLU A CA 1
ATOM 645 C C . GLU A 1 79 ? 10.238 6.402 11.201 1.00 59.16 79 GLU A C 1
ATOM 647 O O . GLU A 1 79 ? 9.470 5.988 12.063 1.00 59.16 79 GLU A O 1
ATOM 652 N N . VAL A 1 80 ? 9.784 7.143 10.190 1.00 57.06 80 VAL A N 1
ATOM 653 C CA . VAL A 1 80 ? 8.369 7.529 10.054 1.00 57.06 80 VAL A CA 1
ATOM 654 C C . VAL A 1 80 ? 7.477 6.333 9.702 1.00 57.06 80 VAL A C 1
ATOM 656 O O . VAL A 1 80 ? 6.314 6.298 10.103 1.00 57.06 80 VAL A O 1
ATOM 659 N N . LEU A 1 81 ? 8.013 5.328 9.003 1.00 53.38 81 LEU A N 1
ATOM 660 C CA . LEU A 1 81 ? 7.281 4.101 8.664 1.00 53.38 81 LEU A CA 1
ATOM 661 C C . LEU A 1 81 ? 7.158 3.140 9.857 1.00 53.38 81 LEU A C 1
ATOM 663 O O . LEU A 1 81 ? 6.205 2.363 9.917 1.00 53.38 81 LEU A O 1
ATOM 667 N N . PHE A 1 82 ? 8.095 3.205 10.811 1.00 57.75 82 PHE A N 1
ATOM 668 C CA . PHE A 1 82 ? 8.193 2.263 11.936 1.00 57.75 82 PHE A CA 1
ATOM 669 C C . PHE A 1 82 ? 8.101 2.906 13.324 1.00 57.75 82 PHE A C 1
ATOM 671 O O . PHE A 1 82 ? 8.267 2.203 14.325 1.00 57.75 82 PHE A O 1
ATOM 678 N N . SER A 1 83 ? 7.817 4.209 13.414 1.00 55.50 83 SER A N 1
ATOM 679 C CA . SER A 1 83 ? 7.658 4.912 14.689 1.00 55.50 83 SER A CA 1
ATOM 680 C C . SER A 1 83 ? 6.471 4.346 15.455 1.00 55.50 83 SER A C 1
ATOM 682 O O . SER A 1 83 ? 5.319 4.757 15.317 1.00 55.50 83 SER A O 1
ATOM 684 N N . SER A 1 84 ? 6.785 3.383 16.313 1.00 50.38 84 SER A N 1
ATOM 685 C CA . SER A 1 84 ? 5.939 2.962 17.409 1.00 50.38 84 SER A CA 1
ATOM 686 C C . SER A 1 84 ? 5.824 4.170 18.325 1.00 50.38 84 SER A C 1
ATOM 688 O O . SER A 1 84 ? 6.800 4.534 18.981 1.00 50.38 84 SER A O 1
ATOM 690 N N . LYS A 1 85 ? 4.659 4.827 18.367 1.00 45.44 85 LYS A N 1
ATOM 691 C CA . LYS A 1 85 ? 4.368 5.751 19.465 1.00 45.44 85 LYS A CA 1
ATOM 692 C C . LYS A 1 85 ? 4.581 4.963 20.756 1.00 45.44 85 LYS A C 1
ATOM 694 O O . LYS A 1 85 ? 3.763 4.107 21.089 1.00 45.44 85 LYS A O 1
ATOM 699 N N . LYS A 1 86 ? 5.682 5.223 21.464 1.00 39.50 86 LYS A N 1
ATOM 700 C CA . LYS A 1 86 ? 5.767 4.862 22.874 1.00 39.50 86 LYS A CA 1
ATOM 701 C C . LYS A 1 86 ? 4.624 5.609 23.545 1.00 39.50 86 LYS A C 1
ATOM 703 O O . LYS A 1 86 ? 4.583 6.838 23.505 1.00 39.50 86 LYS A O 1
ATOM 708 N N . ALA A 1 87 ? 3.672 4.856 24.085 1.00 43.81 87 ALA A N 1
ATOM 709 C CA . ALA A 1 87 ? 2.829 5.371 25.144 1.00 43.81 87 ALA A CA 1
ATOM 710 C C . ALA A 1 87 ? 3.787 5.837 26.244 1.00 43.81 87 ALA A C 1
ATOM 712 O O . ALA A 1 87 ? 4.585 5.047 26.746 1.00 43.81 87 ALA A O 1
ATOM 713 N N . VAL A 1 88 ? 3.801 7.141 26.495 1.00 44.50 88 VAL A N 1
ATOM 714 C CA . VAL A 1 88 ? 4.439 7.696 27.681 1.00 44.50 88 VAL A CA 1
ATOM 715 C C . VAL A 1 88 ? 3.438 7.463 28.809 1.00 44.50 88 VAL A C 1
ATOM 717 O O . VAL A 1 88 ? 2.292 7.900 28.689 1.00 44.50 88 VAL A O 1
ATOM 720 N N . GLU A 1 89 ? 3.861 6.674 29.800 1.00 38.09 89 GLU A N 1
ATOM 721 C CA . GLU A 1 89 ? 3.214 6.535 31.114 1.00 38.09 89 GLU A CA 1
ATOM 722 C C . GLU A 1 89 ? 3.116 7.879 31.842 1.00 38.09 89 GLU A C 1
ATOM 724 O O . GLU A 1 89 ? 4.058 8.697 31.710 1.00 38.09 89 GLU A O 1
#

Radius of gyration: 14.43 Å; chains: 1; bounding box: 29×28×50 Å